Protein AF-A0A1G1BMV2-F1 (afdb_monomer_lite)

Structure (mmCIF, N/CA/C/O backbone):
data_AF-A0A1G1BMV2-F1
#
_entry.id   AF-A0A1G1BMV2-F1
#
loop_
_atom_site.group_PDB
_atom_site.id
_atom_site.type_symbol
_atom_site.label_atom_id
_atom_site.label_alt_id
_atom_site.label_comp_id
_atom_site.label_asym_id
_atom_site.label_entity_id
_atom_site.label_seq_id
_atom_site.pdbx_PDB_ins_code
_atom_site.Cartn_x
_atom_site.Cartn_y
_atom_site.Cartn_z
_atom_site.occupancy
_atom_site.B_iso_or_equiv
_atom_site.auth_seq_id
_atom_site.auth_comp_id
_atom_site.auth_asym_id
_atom_site.auth_atom_id
_atom_site.pdbx_PDB_model_num
ATOM 1 N N . MET A 1 1 ? -10.501 -11.924 21.407 1.00 54.78 1 MET A N 1
ATOM 2 C CA . MET A 1 1 ? -10.002 -11.130 20.265 1.00 54.78 1 MET A CA 1
ATOM 3 C C . MET A 1 1 ? -10.936 -11.384 19.092 1.00 54.78 1 MET A C 1
ATOM 5 O O . MET A 1 1 ? -11.094 -12.541 18.731 1.00 54.78 1 MET A O 1
ATOM 9 N N . LYS A 1 2 ? -11.644 -10.367 18.587 1.00 78.75 2 LYS A N 1
ATOM 10 C CA . LYS A 1 2 ? -12.466 -10.502 17.373 1.00 78.75 2 LYS A CA 1
ATOM 11 C C . LYS A 1 2 ? -11.599 -10.100 16.181 1.00 78.75 2 LYS A C 1
ATOM 13 O O . LYS A 1 2 ? -10.943 -9.067 16.256 1.00 78.75 2 LYS A O 1
ATOM 18 N N . LEU A 1 3 ? -11.558 -10.935 15.147 1.00 82.94 3 LEU A N 1
ATOM 19 C CA . LEU A 1 3 ? -10.917 -10.592 13.878 1.00 82.94 3 LEU A CA 1
ATOM 20 C C . LEU A 1 3 ? -11.841 -9.646 13.107 1.00 82.94 3 LEU A C 1
ATOM 22 O O . LEU A 1 3 ? -13.043 -9.897 13.038 1.00 82.94 3 LEU A O 1
ATOM 26 N N . ASP A 1 4 ? -11.278 -8.574 12.555 1.00 87.12 4 ASP A N 1
ATOM 27 C CA . ASP A 1 4 ? -11.989 -7.684 11.639 1.00 87.12 4 ASP A CA 1
ATOM 28 C C . ASP A 1 4 ? -12.013 -8.325 10.246 1.00 87.12 4 ASP A C 1
ATOM 30 O O . ASP A 1 4 ? -10.976 -8.506 9.604 1.00 87.12 4 ASP A O 1
ATOM 34 N N . THR A 1 5 ? -13.203 -8.719 9.801 1.00 93.12 5 THR A N 1
ATOM 35 C CA . THR A 1 5 ? -13.405 -9.411 8.526 1.00 93.12 5 THR A CA 1
ATOM 36 C C . THR A 1 5 ? -13.284 -8.488 7.318 1.00 93.12 5 THR A C 1
ATOM 38 O O . THR A 1 5 ? -13.065 -8.984 6.214 1.00 93.12 5 THR A O 1
ATOM 41 N N . ASP A 1 6 ? -13.364 -7.168 7.501 1.00 94.56 6 ASP A N 1
ATOM 42 C CA . ASP A 1 6 ? -13.309 -6.204 6.397 1.00 94.56 6 ASP A CA 1
ATOM 43 C C . ASP A 1 6 ? -11.934 -6.193 5.713 1.00 94.56 6 ASP A C 1
ATOM 45 O O . ASP A 1 6 ? -11.815 -5.824 4.544 1.00 94.56 6 ASP A O 1
ATOM 49 N N . PHE A 1 7 ? -10.889 -6.667 6.402 1.00 94.44 7 PHE A N 1
ATOM 50 C CA . PHE A 1 7 ? -9.558 -6.851 5.818 1.00 94.44 7 PHE A CA 1
ATOM 51 C C . PHE A 1 7 ? -9.545 -7.843 4.646 1.00 94.44 7 PHE A C 1
ATOM 53 O O . PHE A 1 7 ? -8.676 -7.745 3.781 1.00 94.44 7 PHE A O 1
ATOM 60 N N . ALA A 1 8 ? -10.516 -8.760 4.559 1.00 94.56 8 ALA A N 1
ATOM 61 C CA . ALA A 1 8 ? -10.606 -9.708 3.449 1.00 94.56 8 ALA A CA 1
ATOM 62 C C . ALA A 1 8 ? -10.793 -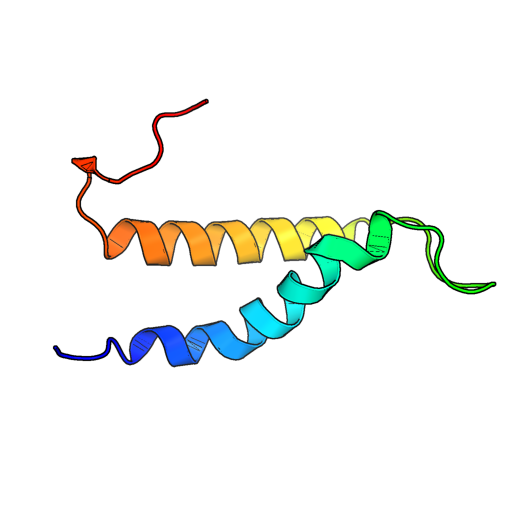9.012 2.088 1.00 94.56 8 ALA A C 1
ATOM 64 O O . ALA A 1 8 ? -10.299 -9.511 1.077 1.00 94.56 8 ALA A O 1
ATOM 65 N N . ALA A 1 9 ? -11.439 -7.839 2.061 1.00 95.06 9 ALA A N 1
ATOM 66 C CA . ALA A 1 9 ? -11.643 -7.054 0.842 1.00 95.06 9 ALA A CA 1
ATOM 67 C C . ALA A 1 9 ? -10.339 -6.465 0.265 1.00 95.06 9 ALA A C 1
ATOM 69 O O . ALA A 1 9 ? -10.317 -6.036 -0.884 1.00 95.06 9 ALA A O 1
ATOM 70 N N . TRP A 1 10 ? -9.244 -6.465 1.034 1.00 97.06 10 TRP A N 1
ATOM 71 C CA . TRP A 1 10 ? -7.956 -5.890 0.630 1.00 97.06 10 TRP A CA 1
ATOM 72 C C . TRP A 1 10 ? -6.971 -6.907 0.063 1.00 97.06 10 TRP A C 1
ATOM 74 O O . TRP A 1 10 ? -5.841 -6.539 -0.252 1.00 97.06 10 TRP A O 1
ATOM 84 N N . ARG A 1 11 ? -7.368 -8.178 -0.087 1.00 96.94 11 ARG A N 1
ATOM 85 C CA . ARG A 1 11 ? -6.479 -9.228 -0.606 1.00 96.94 11 ARG A CA 1
ATOM 86 C C . ARG A 1 11 ? -5.913 -8.875 -1.982 1.00 96.94 11 ARG A C 1
ATOM 88 O O . ARG A 1 11 ? -4.707 -8.954 -2.167 1.00 96.94 11 ARG A O 1
ATOM 95 N N . GLU A 1 12 ? -6.761 -8.434 -2.907 1.00 97.06 12 GLU A N 1
ATOM 96 C CA . GLU A 1 12 ? -6.342 -8.072 -4.271 1.00 97.06 12 GLU A CA 1
ATOM 97 C C . GLU A 1 12 ? -5.375 -6.879 -4.268 1.00 97.06 12 GLU A C 1
ATOM 99 O O . GLU A 1 12 ? -4.364 -6.885 -4.965 1.00 97.06 12 GLU A O 1
ATOM 104 N N . VAL A 1 13 ? -5.625 -5.884 -3.411 1.00 97.81 13 VAL A N 1
ATOM 105 C CA . VAL A 1 13 ? -4.717 -4.743 -3.223 1.00 97.81 13 VAL A CA 1
ATOM 106 C C . VAL A 1 13 ? -3.379 -5.197 -2.636 1.00 97.81 13 VAL A C 1
ATOM 108 O O . VAL A 1 13 ? -2.327 -4.729 -3.063 1.00 97.81 13 VAL A O 1
ATOM 111 N N . ALA A 1 14 ? -3.384 -6.128 -1.681 1.00 97.06 14 ALA A N 1
ATOM 112 C CA . ALA A 1 14 ? -2.154 -6.679 -1.123 1.00 97.06 14 ALA A CA 1
ATOM 113 C C . ALA A 1 14 ? -1.357 -7.466 -2.175 1.00 97.06 14 ALA A C 1
ATOM 115 O O . ALA A 1 14 ? -0.141 -7.299 -2.260 1.00 97.06 14 ALA A O 1
ATOM 116 N N . GLU A 1 15 ? -2.021 -8.279 -2.998 1.00 97.31 15 GLU A N 1
ATOM 117 C CA . GLU A 1 15 ? -1.401 -9.021 -4.104 1.00 97.31 15 GLU A CA 1
ATOM 118 C C . GLU A 1 15 ? -0.799 -8.080 -5.158 1.00 97.31 15 GLU A C 1
ATOM 120 O O . GLU A 1 15 ? 0.302 -8.337 -5.646 1.00 97.31 15 GLU A O 1
ATOM 125 N N . LEU A 1 16 ? -1.467 -6.958 -5.442 1.00 96.12 16 LEU A N 1
ATOM 126 C CA . LEU A 1 16 ? -0.973 -5.902 -6.324 1.00 96.12 16 LEU A CA 1
ATOM 127 C C . LEU A 1 16 ? 0.266 -5.193 -5.753 1.00 96.12 16 LEU A C 1
ATOM 129 O O . LEU A 1 16 ? 1.262 -5.028 -6.452 1.00 96.12 16 LEU A O 1
ATOM 133 N N . LEU A 1 17 ? 0.209 -4.750 -4.493 1.00 97.12 17 LEU A N 1
ATOM 134 C CA . LEU A 1 17 ? 1.227 -3.868 -3.911 1.00 97.12 17 LEU A CA 1
ATOM 135 C C . LEU A 1 17 ? 2.455 -4.613 -3.371 1.00 97.12 17 LEU A C 1
ATOM 137 O O . LEU A 1 17 ? 3.564 -4.079 -3.420 1.00 97.12 17 LEU A O 1
ATOM 141 N N . THR A 1 18 ? 2.291 -5.838 -2.858 1.00 96.44 18 THR A N 1
ATOM 142 C CA . THR A 1 18 ? 3.383 -6.602 -2.219 1.00 96.44 18 THR A CA 1
ATOM 143 C C . THR A 1 18 ? 4.624 -6.756 -3.114 1.00 96.44 18 THR A C 1
ATOM 145 O O . THR A 1 18 ? 5.735 -6.528 -2.624 1.00 96.44 18 THR A O 1
ATOM 148 N N . PRO A 1 19 ? 4.505 -7.073 -4.420 1.00 94.19 19 PRO A N 1
ATOM 149 C CA . PRO A 1 19 ? 5.665 -7.178 -5.305 1.00 94.19 19 PRO A CA 1
ATOM 150 C C . PRO A 1 19 ? 6.494 -5.890 -5.401 1.00 94.19 19 PRO A C 1
ATOM 152 O O . PRO A 1 19 ? 7.722 -5.952 -5.525 1.00 94.19 19 PRO A O 1
ATOM 155 N N . TYR A 1 20 ? 5.865 -4.714 -5.300 1.00 93.94 20 TYR A N 1
ATOM 156 C CA . TYR A 1 20 ? 6.549 -3.421 -5.438 1.00 93.94 20 TYR A CA 1
ATOM 157 C C . TYR A 1 20 ? 7.550 -3.130 -4.323 1.00 93.94 20 TYR A C 1
ATOM 159 O O . TYR A 1 20 ? 8.446 -2.308 -4.509 1.00 93.94 20 TYR A O 1
ATOM 167 N N . ALA A 1 21 ? 7.488 -3.861 -3.207 1.00 92.69 21 ALA A N 1
ATOM 168 C CA . ALA A 1 21 ? 8.481 -3.760 -2.144 1.00 92.69 21 ALA A CA 1
ATOM 169 C C . ALA A 1 21 ? 9.904 -4.130 -2.607 1.00 92.69 21 ALA A C 1
ATOM 171 O O . ALA A 1 21 ? 10.881 -3.683 -2.002 1.00 92.69 21 ALA A O 1
ATOM 172 N N . THR A 1 22 ? 10.038 -4.948 -3.658 1.00 92.00 22 THR A N 1
ATOM 173 C CA . THR A 1 22 ? 11.340 -5.469 -4.116 1.00 92.00 22 THR A CA 1
ATOM 174 C C . THR A 1 22 ? 11.550 -5.414 -5.627 1.00 92.00 22 THR A C 1
ATOM 176 O O . THR A 1 22 ? 12.693 -5.255 -6.053 1.00 92.00 22 THR A O 1
ATOM 179 N N . ARG A 1 23 ? 10.478 -5.479 -6.433 1.00 91.25 23 ARG A N 1
ATOM 180 C CA . ARG A 1 23 ? 10.525 -5.638 -7.899 1.00 91.25 23 ARG A CA 1
ATOM 181 C C . ARG A 1 23 ? 11.445 -4.656 -8.627 1.00 91.25 23 ARG A C 1
ATOM 183 O O . ARG A 1 23 ? 12.098 -5.054 -9.581 1.00 91.25 23 ARG A O 1
ATOM 190 N N . PHE A 1 24 ? 11.500 -3.404 -8.178 1.00 91.38 24 PHE A N 1
ATOM 191 C CA . PHE A 1 24 ? 12.270 -2.334 -8.828 1.00 91.38 24 PHE A CA 1
ATOM 192 C C . PHE A 1 24 ? 13.506 -1.895 -8.027 1.00 91.38 24 PHE A C 1
ATOM 194 O O . PHE A 1 24 ? 14.155 -0.915 -8.376 1.00 91.38 24 PHE A O 1
ATOM 201 N N . ARG A 1 25 ? 13.828 -2.584 -6.921 1.00 89.75 25 ARG A N 1
ATOM 202 C CA . ARG A 1 25 ? 14.994 -2.253 -6.078 1.00 89.75 25 ARG A CA 1
ATOM 203 C C . ARG A 1 25 ? 16.281 -2.923 -6.542 1.00 89.75 25 ARG A C 1
ATOM 205 O O . ARG A 1 25 ? 17.361 -2.411 -6.265 1.00 89.75 25 ARG A O 1
ATOM 212 N N . TYR A 1 26 ? 16.166 -4.065 -7.209 1.00 86.06 26 TYR A N 1
ATOM 213 C CA . TYR A 1 26 ? 17.299 -4.858 -7.666 1.00 86.06 26 TYR A CA 1
ATOM 214 C C . TYR A 1 26 ? 17.203 -5.075 -9.173 1.00 86.06 26 TYR A C 1
ATOM 216 O O . TYR A 1 26 ? 16.087 -5.160 -9.690 1.00 86.06 26 TYR A O 1
ATOM 224 N N . PRO A 1 27 ? 18.343 -5.201 -9.875 1.00 83.12 27 PRO A N 1
ATOM 225 C CA . PRO A 1 27 ? 18.338 -5.560 -11.283 1.00 83.12 27 PRO A CA 1
ATOM 226 C C . PRO A 1 27 ? 17.545 -6.851 -11.490 1.00 83.12 27 PRO A C 1
ATOM 228 O O . PRO A 1 27 ? 17.867 -7.893 -10.914 1.00 83.12 27 PRO A O 1
ATOM 231 N N . GLY A 1 28 ? 16.485 -6.761 -12.288 1.00 82.4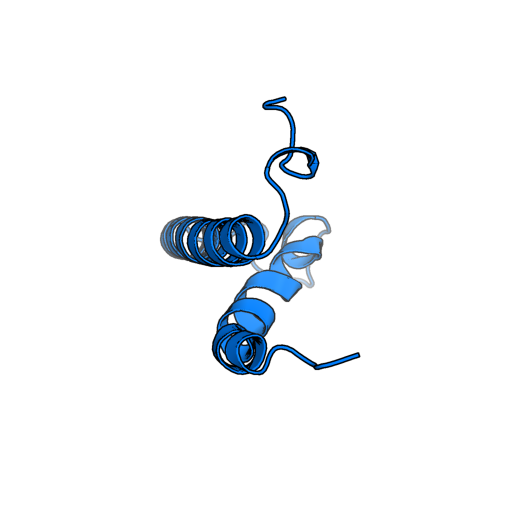4 28 GLY A N 1
ATOM 232 C CA . GLY A 1 28 ? 15.704 -7.925 -12.684 1.00 82.44 28 GLY A CA 1
ATOM 233 C C . GLY A 1 28 ? 16.477 -8.842 -13.644 1.00 82.44 28 GLY A C 1
ATOM 234 O O . GLY A 1 28 ? 17.567 -8.490 -14.109 1.00 82.44 28 GLY A O 1
ATOM 235 N N . PRO A 1 29 ? 15.917 -10.015 -13.986 1.00 86.75 29 PRO A N 1
ATOM 236 C CA . PRO A 1 29 ? 16.475 -10.856 -15.040 1.00 86.75 29 PRO A CA 1
ATOM 237 C C . PRO A 1 29 ? 16.561 -10.087 -16.375 1.00 86.75 29 PRO A C 1
ATOM 239 O O . PRO A 1 29 ? 15.843 -9.101 -16.568 1.00 86.75 29 PRO A O 1
ATOM 242 N N . PRO A 1 30 ? 17.413 -10.522 -17.323 1.00 89.44 30 PRO A N 1
ATOM 243 C CA . PRO A 1 30 ? 17.522 -9.883 -18.631 1.00 89.44 30 PRO A CA 1
ATOM 244 C C . PRO A 1 30 ? 16.153 -9.707 -19.301 1.00 89.44 30 PRO A C 1
ATOM 246 O O . PRO A 1 30 ? 15.373 -10.652 -19.390 1.00 89.44 30 PRO A O 1
ATOM 249 N N . GLY A 1 31 ? 15.864 -8.485 -19.754 1.00 86.19 31 GLY A N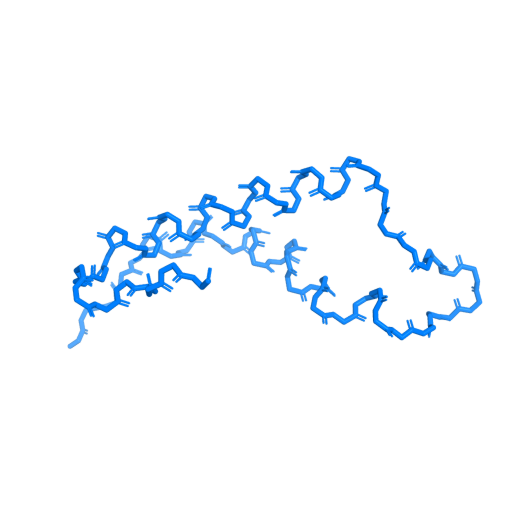 1
ATOM 250 C CA . GLY A 1 31 ? 14.580 -8.124 -20.366 1.00 86.19 31 GLY A CA 1
ATOM 251 C C . GLY A 1 31 ? 13.468 -7.738 -19.382 1.00 86.19 31 GLY A C 1
ATOM 252 O O . GLY A 1 31 ? 12.395 -7.340 -19.826 1.00 86.19 31 GLY A O 1
ATOM 253 N N . ALA A 1 32 ? 13.700 -7.806 -18.067 1.00 87.56 32 ALA A N 1
ATOM 254 C CA . ALA A 1 32 ? 12.740 -7.311 -17.085 1.00 87.56 32 ALA A CA 1
ATOM 255 C C . ALA A 1 32 ? 12.704 -5.768 -17.045 1.00 87.56 32 ALA A C 1
ATOM 257 O O . ALA A 1 32 ? 13.764 -5.130 -17.129 1.00 87.56 32 ALA A O 1
ATOM 258 N N . PRO A 1 33 ? 11.514 -5.162 -16.848 1.00 87.75 33 PRO A N 1
ATOM 259 C CA . PRO A 1 33 ? 11.391 -3.732 -16.585 1.00 87.75 33 PRO A CA 1
ATOM 260 C C . PRO A 1 33 ? 12.202 -3.329 -15.350 1.00 87.75 33 PRO A C 1
ATOM 262 O O . PRO A 1 33 ? 12.100 -3.964 -14.302 1.00 87.75 33 PRO A O 1
ATOM 265 N N . GLN A 1 34 ? 12.995 -2.265 -15.477 1.00 89.00 34 GLN A N 1
ATOM 266 C CA . GLN A 1 34 ? 13.812 -1.725 -14.379 1.00 89.00 34 GLN A CA 1
ATOM 267 C C . GLN A 1 34 ? 13.073 -0.649 -13.571 1.00 89.00 34 GLN A C 1
ATOM 269 O O . GLN A 1 34 ? 13.486 -0.301 -12.470 1.00 89.00 34 GLN A O 1
ATOM 274 N N . ALA A 1 35 ? 11.975 -0.128 -14.116 1.00 91.38 35 ALA A N 1
ATOM 275 C CA . ALA A 1 35 ? 11.116 0.863 -13.492 1.00 91.38 35 ALA A CA 1
ATOM 276 C C . ALA A 1 35 ? 9.646 0.515 -13.782 1.00 91.38 35 ALA A C 1
ATOM 278 O O . ALA A 1 35 ? 9.377 -0.141 -14.794 1.00 91.38 35 ALA A O 1
ATOM 279 N N . PRO A 1 36 ? 8.712 0.925 -12.909 1.00 93.62 36 PRO A N 1
ATOM 280 C CA . PRO A 1 36 ? 7.288 0.806 -13.177 1.00 93.62 36 PRO A CA 1
ATOM 281 C C . PRO A 1 36 ? 6.854 1.763 -14.285 1.00 93.62 36 PRO A C 1
ATOM 283 O O . PRO A 1 36 ? 7.417 2.848 -14.454 1.00 93.62 36 PRO A O 1
ATOM 286 N N . GLU A 1 37 ? 5.785 1.390 -14.977 1.00 95.38 37 GLU A N 1
ATOM 287 C CA . GLU A 1 37 ? 5.118 2.291 -15.913 1.00 95.38 37 GLU A CA 1
ATOM 288 C C . GLU A 1 37 ? 4.336 3.380 -15.165 1.00 95.38 37 GLU A C 1
ATOM 290 O O . GLU A 1 37 ? 3.926 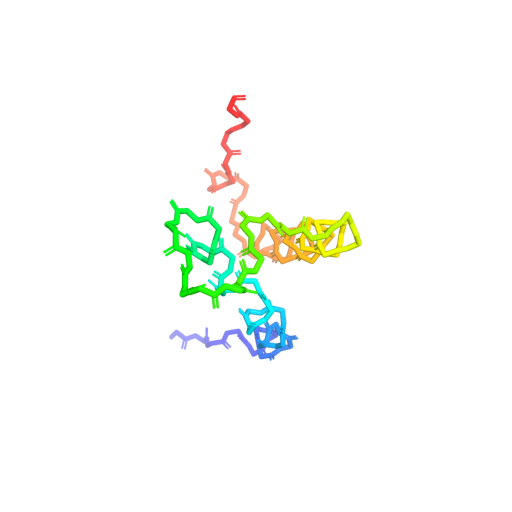3.221 -14.014 1.00 95.38 37 GLU A O 1
ATOM 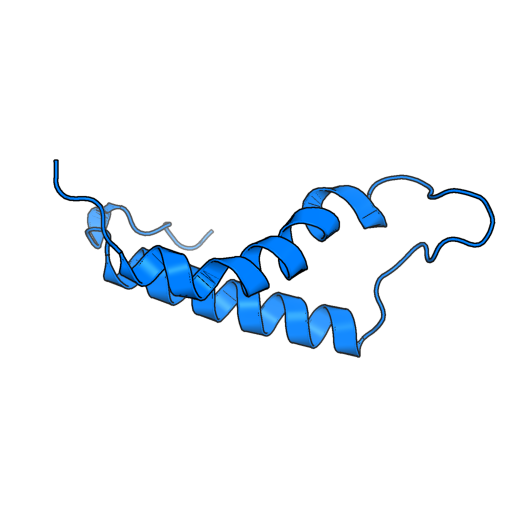295 N N . ALA A 1 38 ? 4.078 4.511 -15.823 1.00 96.38 38 ALA A N 1
ATOM 296 C CA . ALA A 1 38 ? 3.425 5.645 -15.167 1.00 96.38 38 ALA A CA 1
ATOM 297 C C . ALA A 1 38 ? 2.007 5.316 -14.652 1.00 96.38 38 ALA A C 1
ATOM 299 O O . ALA A 1 38 ? 1.604 5.819 -13.602 1.00 96.38 38 ALA A O 1
ATOM 300 N N . ASP A 1 39 ? 1.253 4.479 -15.372 1.00 97.19 39 ASP A N 1
ATOM 301 C CA . ASP A 1 39 ? -0.060 3.994 -14.924 1.00 97.19 39 ASP A CA 1
ATOM 302 C C . ASP A 1 39 ? 0.046 3.067 -13.712 1.00 97.19 39 ASP A C 1
ATOM 304 O O . ASP A 1 39 ? -0.748 3.192 -12.779 1.00 97.19 39 ASP A O 1
ATOM 308 N N . GLU A 1 40 ? 1.076 2.220 -13.679 1.00 95.81 40 GLU A N 1
ATOM 309 C CA . GLU A 1 40 ? 1.358 1.317 -12.563 1.00 95.81 40 GLU A CA 1
ATOM 310 C C . GLU A 1 40 ? 1.655 2.109 -11.282 1.00 95.81 40 GLU A C 1
ATOM 312 O O . GLU A 1 40 ? 1.099 1.822 -10.224 1.00 95.81 40 GLU A O 1
ATOM 317 N N . VAL A 1 41 ? 2.449 3.182 -11.383 1.00 96.75 41 VAL A N 1
ATOM 318 C CA . VAL A 1 41 ? 2.711 4.089 -10.252 1.00 96.75 41 VAL A CA 1
ATOM 319 C C . VAL A 1 41 ? 1.424 4.755 -9.767 1.00 96.75 41 VAL A C 1
ATOM 321 O O . VAL A 1 41 ? 1.164 4.796 -8.563 1.00 96.75 41 VAL A O 1
ATOM 324 N N . ARG A 1 42 ? 0.606 5.285 -10.687 1.00 98.12 42 ARG A N 1
ATOM 325 C CA . ARG A 1 42 ? -0.652 5.966 -10.335 1.00 98.12 42 ARG A CA 1
ATOM 326 C C . ARG A 1 42 ? -1.610 5.037 -9.602 1.00 98.12 42 ARG A C 1
ATOM 328 O O . ARG A 1 42 ? -2.205 5.434 -8.601 1.00 98.12 42 ARG A O 1
ATOM 335 N N . GLU A 1 43 ? -1.763 3.820 -10.105 1.00 97.94 43 GLU A N 1
ATOM 336 C CA . GLU A 1 43 ? -2.584 2.792 -9.482 1.00 97.94 43 GLU A CA 1
ATOM 337 C C . GLU A 1 43 ? -2.039 2.384 -8.113 1.00 97.94 43 GLU A C 1
ATOM 339 O O . GLU A 1 43 ? -2.777 2.450 -7.129 1.00 97.94 43 GLU A O 1
ATOM 344 N N . ALA A 1 44 ? -0.745 2.074 -8.014 1.00 97.38 44 ALA A N 1
ATOM 345 C CA . ALA A 1 44 ? -0.128 1.665 -6.759 1.00 97.38 44 ALA A CA 1
ATOM 346 C C . ALA A 1 44 ? -0.284 2.729 -5.661 1.00 97.38 44 ALA A C 1
ATOM 348 O O . ALA A 1 44 ? -0.654 2.406 -4.531 1.00 97.38 44 ALA A O 1
ATOM 349 N N . VAL A 1 45 ? -0.064 4.009 -5.982 1.00 98.06 45 VAL A N 1
ATOM 350 C CA . VAL A 1 45 ? -0.237 5.118 -5.028 1.00 98.06 45 VAL A CA 1
ATOM 351 C C . VAL A 1 45 ? -1.699 5.263 -4.604 1.00 98.06 45 VAL A C 1
ATOM 353 O O . VAL A 1 45 ? -1.978 5.421 -3.413 1.00 98.06 45 VAL A O 1
ATOM 356 N N . ARG A 1 46 ? -2.641 5.177 -5.552 1.00 98.31 46 ARG A N 1
ATOM 357 C CA . ARG A 1 46 ? -4.079 5.263 -5.262 1.00 98.31 46 ARG A CA 1
ATOM 358 C C . ARG A 1 46 ? -4.518 4.152 -4.309 1.00 98.31 46 ARG A C 1
ATOM 360 O O . ARG A 1 46 ? -5.152 4.446 -3.298 1.00 98.31 46 ARG A O 1
ATOM 367 N N . GLU A 1 47 ? -4.168 2.903 -4.602 1.00 98.31 47 GLU A N 1
ATOM 368 C CA . GLU A 1 47 ? -4.565 1.761 -3.772 1.00 98.31 47 GLU A CA 1
ATOM 369 C C . GLU A 1 47 ? -3.851 1.754 -2.414 1.00 98.31 47 GLU A C 1
ATOM 371 O O . GLU A 1 47 ? -4.479 1.475 -1.392 1.00 98.31 47 GLU A O 1
ATOM 376 N N . SER A 1 48 ? -2.581 2.173 -2.367 1.00 97.69 48 SER A N 1
ATOM 377 C CA . SER A 1 48 ? -1.842 2.340 -1.107 1.00 97.69 48 SER A CA 1
ATOM 378 C C . SER A 1 48 ? -2.521 3.352 -0.189 1.00 97.69 48 SER A C 1
ATOM 380 O O . SER A 1 48 ? -2.680 3.094 1.003 1.00 97.69 48 SER A O 1
ATOM 382 N N . ARG A 1 49 ? -2.972 4.489 -0.736 1.00 97.81 49 ARG A N 1
ATOM 383 C CA . ARG A 1 49 ? -3.673 5.518 0.042 1.00 97.81 49 ARG A CA 1
ATOM 384 C C . ARG A 1 49 ? -5.009 5.012 0.572 1.00 97.81 49 ARG A C 1
ATOM 386 O O . ARG A 1 49 ? -5.301 5.189 1.747 1.00 97.81 49 ARG A O 1
ATOM 393 N N . ARG A 1 50 ? -5.781 4.319 -0.269 1.00 97.94 50 ARG A N 1
ATOM 394 C CA . ARG A 1 50 ? -7.054 3.708 0.136 1.00 97.94 50 ARG A CA 1
ATOM 395 C C . ARG A 1 50 ? -6.861 2.714 1.290 1.00 97.94 50 ARG A C 1
ATOM 397 O O . ARG A 1 50 ? -7.628 2.755 2.250 1.00 97.94 50 ARG A O 1
ATOM 404 N N . LEU A 1 51 ? -5.839 1.856 1.214 1.00 97.38 51 LEU A N 1
ATOM 405 C CA . LEU A 1 51 ? -5.522 0.892 2.273 1.00 97.38 51 LEU A CA 1
ATOM 406 C C . LEU A 1 51 ? -5.055 1.592 3.555 1.00 97.38 51 LEU A C 1
ATOM 408 O O . LEU A 1 51 ? -5.474 1.225 4.651 1.00 97.38 51 LEU A O 1
ATOM 412 N N . PHE A 1 52 ? -4.216 2.617 3.424 1.00 96.69 52 PHE A N 1
ATOM 413 C CA . PHE A 1 52 ? -3.736 3.405 4.554 1.00 96.69 52 PHE A CA 1
ATOM 414 C C . PHE A 1 52 ? -4.889 4.093 5.300 1.00 96.69 52 PHE A C 1
ATOM 416 O O . PHE A 1 52 ? -5.022 3.914 6.510 1.00 96.69 52 PHE A O 1
ATOM 423 N N . ASP A 1 53 ? -5.781 4.778 4.580 1.00 96.75 53 ASP A N 1
ATOM 424 C CA . ASP A 1 53 ? -6.960 5.440 5.153 1.00 96.75 53 ASP A CA 1
ATOM 425 C C . ASP A 1 53 ? -7.886 4.431 5.863 1.00 96.75 53 ASP A C 1
ATOM 427 O O . ASP A 1 53 ? -8.397 4.690 6.956 1.00 96.75 53 ASP A O 1
ATOM 431 N N . PHE A 1 54 ? -8.060 3.237 5.283 1.00 96.81 54 PHE A N 1
ATOM 432 C CA . PHE A 1 54 ? -8.825 2.145 5.890 1.00 96.81 54 PHE A CA 1
ATOM 433 C C . PHE A 1 54 ? -8.238 1.673 7.226 1.00 96.81 54 PHE A C 1
ATOM 435 O O . PHE A 1 54 ? -8.998 1.404 8.165 1.00 96.81 54 PHE A O 1
ATOM 442 N N . VAL A 1 55 ? -6.908 1.571 7.318 1.00 96.00 55 VAL A N 1
ATOM 443 C CA . VAL A 1 55 ? -6.208 1.196 8.553 1.00 96.00 55 VAL A CA 1
ATOM 444 C C . VAL A 1 55 ? -6.315 2.314 9.588 1.00 96.00 55 VAL A C 1
ATOM 446 O O . VAL A 1 55 ? -6.649 2.033 10.739 1.00 96.00 55 VAL A O 1
ATOM 449 N N . LEU A 1 56 ? -6.110 3.576 9.192 1.00 95.75 56 LEU A N 1
ATOM 450 C CA . LEU A 1 56 ? -6.223 4.722 10.099 1.00 95.75 56 LEU A CA 1
ATOM 451 C C . LEU A 1 56 ? -7.612 4.833 10.736 1.00 95.75 56 LEU A C 1
ATOM 453 O O . LEU A 1 56 ? -7.714 5.133 11.925 1.00 95.75 56 LEU A O 1
ATOM 457 N N . ALA A 1 57 ? -8.672 4.518 9.990 1.00 95.25 57 ALA A N 1
ATOM 458 C CA . ALA A 1 57 ? -10.041 4.503 10.506 1.00 95.25 57 ALA A CA 1
ATOM 459 C C . ALA A 1 57 ? -10.290 3.442 11.602 1.00 95.25 57 ALA A C 1
ATOM 461 O O . ALA A 1 57 ? -11.314 3.496 12.284 1.00 95.25 57 ALA A O 1
ATOM 462 N N . ARG A 1 58 ? -9.381 2.472 11.773 1.00 93.88 58 ARG A N 1
ATOM 463 C CA . ARG A 1 58 ? -9.501 1.346 12.720 1.00 93.88 58 ARG A CA 1
ATOM 464 C C . ARG A 1 58 ? -8.572 1.448 13.921 1.00 93.88 58 ARG A C 1
ATOM 466 O O . ARG A 1 58 ? -8.724 0.671 14.863 1.00 93.88 58 ARG A O 1
ATOM 473 N N . ILE A 1 59 ? -7.624 2.383 13.905 1.00 93.19 59 ILE A N 1
ATOM 474 C CA . ILE A 1 59 ? -6.681 2.588 15.004 1.00 93.19 59 ILE A CA 1
ATOM 475 C C . ILE A 1 59 ? -6.934 3.932 15.703 1.00 93.19 59 ILE A C 1
ATOM 477 O O . ILE A 1 59 ? -7.386 4.885 15.065 1.00 93.19 59 ILE A O 1
ATOM 481 N N . PRO A 1 60 ? -6.653 4.042 17.015 1.00 94.88 60 PRO A N 1
ATOM 482 C CA . PRO A 1 60 ? -6.779 5.307 17.728 1.00 94.88 60 PRO A CA 1
ATOM 483 C C . PRO A 1 60 ? -5.922 6.403 17.091 1.00 94.88 60 PRO A C 1
ATOM 485 O O . PRO A 1 60 ? -4.799 6.135 16.672 1.00 94.88 60 PRO A O 1
ATOM 488 N N . VAL A 1 61 ? -6.404 7.648 17.120 1.00 93.25 61 VAL A N 1
ATOM 489 C CA . VAL A 1 61 ? -5.680 8.814 16.575 1.00 93.25 61 VAL A CA 1
ATOM 490 C C . VAL A 1 61 ? -4.277 8.958 17.174 1.00 93.25 61 VAL A C 1
ATOM 492 O O . VAL A 1 61 ? -3.337 9.291 16.468 1.00 93.25 61 VAL A O 1
ATOM 495 N N . ALA A 1 62 ? -4.097 8.625 18.456 1.00 94.62 62 ALA A N 1
ATOM 496 C CA . ALA A 1 62 ? -2.786 8.652 19.113 1.00 94.62 62 ALA A CA 1
ATOM 497 C C . ALA A 1 62 ? -1.757 7.663 18.521 1.00 94.62 62 ALA A C 1
ATOM 499 O O . ALA A 1 62 ? -0.571 7.780 18.810 1.00 94.62 62 ALA A O 1
ATOM 500 N N . ALA A 1 63 ? -2.206 6.682 17.732 1.00 93.44 63 ALA A N 1
ATOM 501 C CA . ALA A 1 63 ? -1.368 5.717 17.025 1.00 93.44 63 ALA A CA 1
ATOM 502 C C . ALA A 1 63 ? -1.223 6.041 15.528 1.00 93.44 63 ALA A C 1
ATOM 504 O O . ALA A 1 63 ? -0.591 5.276 14.799 1.00 93.44 63 ALA A O 1
ATOM 505 N N . HIS A 1 64 ? -1.827 7.134 15.050 1.00 93.94 64 HIS A N 1
ATOM 506 C CA . HIS A 1 64 ? -1.618 7.587 13.678 1.00 93.94 64 HIS A CA 1
ATOM 507 C C . HIS A 1 64 ? -0.158 8.032 13.520 1.00 93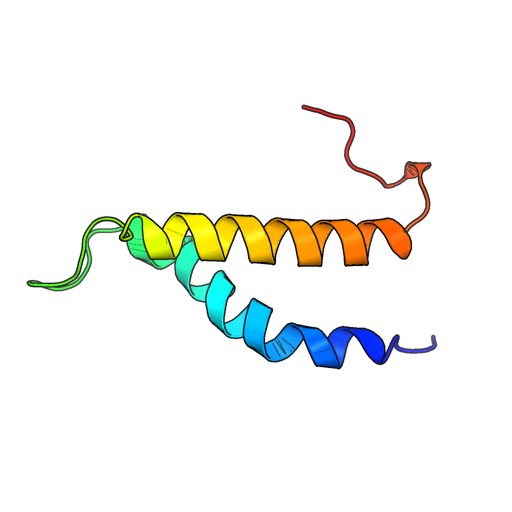.94 64 HIS A C 1
ATOM 509 O O . HIS A 1 64 ? 0.429 8.541 14.480 1.00 93.94 64 HIS A O 1
ATOM 515 N N . PRO A 1 65 ? 0.455 7.836 12.341 1.00 90.62 65 PRO A N 1
ATOM 516 C CA . PRO A 1 65 ? 1.785 8.364 12.080 1.00 90.62 65 PRO A CA 1
ATOM 517 C C . PRO A 1 65 ? 1.786 9.875 12.305 1.00 90.62 65 PRO A C 1
ATOM 519 O O . PRO A 1 65 ? 0.885 10.569 11.840 1.00 90.62 65 PRO A O 1
ATOM 522 N N . VAL A 1 66 ? 2.788 10.382 13.020 1.00 83.44 66 VAL A N 1
ATOM 523 C CA . VAL A 1 66 ? 3.071 11.818 13.004 1.00 83.44 66 VAL A CA 1
ATOM 524 C C . VAL A 1 66 ? 3.604 12.145 11.614 1.00 83.44 66 VAL A C 1
ATOM 526 O O . VAL A 1 66 ? 4.461 11.409 11.119 1.00 83.44 66 VAL A O 1
ATOM 529 N N . ASP A 1 67 ? 3.053 13.170 10.961 1.00 66.19 67 ASP A N 1
ATOM 530 C CA . ASP A 1 67 ? 3.559 13.627 9.664 1.00 66.19 67 ASP A CA 1
ATOM 531 C C . ASP A 1 67 ? 5.087 13.789 9.759 1.00 66.19 67 ASP A C 1
ATOM 533 O O . ASP A 1 67 ? 5.593 14.412 10.699 1.00 66.19 67 ASP A O 1
ATOM 537 N N . GLY A 1 68 ? 5.802 13.122 8.848 1.00 50.66 68 GLY A N 1
ATOM 538 C CA . GLY A 1 68 ? 7.266 13.129 8.776 1.00 50.66 68 GLY A CA 1
ATOM 539 C C . GLY A 1 68 ? 7.824 14.399 8.159 1.00 50.66 68 GLY A C 1
ATOM 540 O O . GLY A 1 68 ? 7.137 14.986 7.293 1.00 50.66 68 GLY A O 1
#

Secondary structure (DSSP, 8-state):
----GGGGGGHHHHHHHGGGGTTTTSPPSTT--SS--HHHHHHHHHHHHHHHHHHHTTS-GGGSPPP-

Foldseek 3Di:
DDDDPVCVVCPVLCVLQVCVVPQQVDDDDPPRDNDDDPVSVVVNVVSVVVVLVVVCVVDDPVPRDDDD

pLDDT: mean 91.8, std 8.82, range [50.66, 98.31]

Sequence (68 aa):
MKLDTDFAAWREVAELLTPYATRFRYPGPPGAPQAPEADEVREAVRESRRLFDFVLARIPVAAHPVDG

Radius of gyration: 15.4 Å; chains: 1; bounding box: 32×25×41 Å